Protein AF-A0A016T285-F1 (afdb_monomer_lite)

pLDDT: mean 72.07, std 19.08, range [34.88, 93.69]

Radius of gyration: 16.52 Å; chains: 1; bounding box: 34×40×48 Å

Organism: NCBI:txid53326

Structure (mmCIF, N/CA/C/O backbone):
data_AF-A0A016T285-F1
#
_entry.id   AF-A0A016T285-F1
#
loop_
_atom_site.group_PDB
_atom_site.id
_atom_site.type_symbol
_atom_site.label_atom_id
_atom_site.label_alt_id
_atom_site.label_comp_id
_atom_site.label_asym_id
_atom_site.label_entity_id
_atom_site.label_seq_id
_atom_site.pdbx_PDB_ins_code
_atom_site.Cartn_x
_atom_site.Cartn_y
_atom_site.Cartn_z
_atom_site.occupancy
_atom_site.B_iso_or_equiv
_atom_site.auth_seq_id
_atom_site.auth_comp_id
_atom_site.auth_asym_id
_atom_site.auth_atom_id
_atom_site.pdbx_PDB_model_num
ATOM 1 N N . MET A 1 1 ? -21.935 2.502 11.188 1.00 78.06 1 MET A N 1
ATOM 2 C CA . MET A 1 1 ? -20.545 2.963 10.979 1.00 78.06 1 MET A CA 1
ATOM 3 C C . MET A 1 1 ? -20.639 4.374 10.434 1.00 78.06 1 MET A C 1
ATOM 5 O O . MET A 1 1 ? -21.474 4.574 9.561 1.00 78.06 1 MET A O 1
ATOM 9 N N . ASN A 1 2 ? -19.903 5.338 10.977 1.00 86.19 2 ASN A N 1
ATOM 10 C CA . ASN A 1 2 ? -19.865 6.702 10.448 1.00 86.19 2 ASN A CA 1
ATOM 11 C C . ASN A 1 2 ? -18.481 6.990 9.848 1.00 86.19 2 ASN A C 1
ATOM 13 O O . ASN A 1 2 ? -17.502 6.313 10.176 1.00 86.19 2 ASN A O 1
ATOM 17 N N . ILE A 1 3 ? -18.423 7.973 8.954 1.00 89.19 3 ILE A N 1
ATOM 18 C CA . ILE A 1 3 ? -17.157 8.520 8.474 1.00 89.19 3 ILE A CA 1
ATOM 19 C C . ILE A 1 3 ? -16.681 9.515 9.530 1.00 89.19 3 ILE A C 1
ATOM 21 O O . ILE A 1 3 ? -17.352 10.515 9.772 1.00 89.19 3 ILE A O 1
ATOM 25 N N . GLY A 1 4 ? -15.546 9.225 10.162 1.00 86.81 4 GLY A N 1
ATOM 26 C CA . GLY A 1 4 ? -14.930 10.115 11.141 1.00 86.81 4 GLY A CA 1
ATOM 27 C C . GLY A 1 4 ? -14.081 11.190 10.468 1.00 86.81 4 GLY A C 1
ATOM 28 O O . GLY A 1 4 ? -14.258 12.375 10.728 1.00 86.81 4 GLY A O 1
ATOM 29 N N . SER A 1 5 ? -13.164 10.783 9.587 1.00 88.81 5 SER A N 1
ATOM 30 C CA . SER A 1 5 ? -12.319 11.710 8.826 1.00 88.81 5 SER A CA 1
ATOM 31 C C . SER A 1 5 ? -11.759 11.061 7.564 1.00 88.81 5 SER A C 1
ATOM 33 O O . SER A 1 5 ? -11.580 9.843 7.508 1.00 88.81 5 SER A O 1
ATOM 35 N N . SER A 1 6 ? -11.437 11.883 6.568 1.00 91.25 6 SER A N 1
ATOM 36 C CA . SER A 1 6 ? -10.740 11.471 5.349 1.00 91.25 6 SER A CA 1
ATOM 37 C C . SER A 1 6 ? -9.638 12.466 5.009 1.00 91.25 6 SER A C 1
ATOM 39 O O . SER A 1 6 ? -9.870 13.672 5.075 1.00 91.25 6 SER A O 1
ATOM 41 N N . GLU A 1 7 ? -8.472 11.980 4.603 1.00 93.69 7 GLU A N 1
ATOM 42 C CA . GLU A 1 7 ? -7.353 12.822 4.171 1.00 93.69 7 GLU A CA 1
ATOM 43 C C . GLU A 1 7 ? -6.482 12.107 3.132 1.00 93.69 7 GLU A C 1
ATOM 45 O O . GLU A 1 7 ? -6.473 10.877 3.049 1.00 93.69 7 GLU A O 1
ATOM 50 N N . HIS A 1 8 ? -5.730 12.875 2.345 1.00 93.19 8 HIS A N 1
ATOM 51 C CA . HIS A 1 8 ? -4.689 12.345 1.467 1.00 93.19 8 HIS A CA 1
ATOM 52 C C . HIS A 1 8 ? -3.341 12.443 2.176 1.00 93.19 8 HIS A C 1
ATOM 54 O O . HIS A 1 8 ? -2.907 13.535 2.532 1.00 93.19 8 HIS A O 1
ATOM 60 N N . LEU A 1 9 ? -2.686 11.299 2.378 1.00 90.31 9 LEU A N 1
ATOM 61 C CA . LEU A 1 9 ? -1.361 11.230 2.997 1.00 90.31 9 LEU A CA 1
ATOM 62 C C . LEU A 1 9 ? -0.262 11.498 1.969 1.00 90.31 9 LEU A C 1
ATOM 64 O O . LEU A 1 9 ? 0.742 12.142 2.264 1.00 90.31 9 LEU A O 1
ATOM 68 N N . THR A 1 10 ? -0.476 11.012 0.748 1.00 90.19 10 THR A N 1
ATOM 69 C CA . THR A 1 10 ? 0.353 11.269 -0.431 1.00 90.19 10 THR A CA 1
ATOM 70 C C . THR A 1 10 ? -0.548 11.333 -1.666 1.00 90.19 10 THR A C 1
ATOM 72 O O . THR A 1 10 ? -1.741 11.040 -1.592 1.00 90.19 10 THR A O 1
ATOM 75 N N . THR A 1 11 ? 0.014 11.641 -2.836 1.00 90.31 11 THR A N 1
ATOM 76 C CA . THR A 1 11 ? -0.707 11.572 -4.123 1.00 90.31 11 THR A CA 1
ATOM 77 C C . THR A 1 11 ? -1.275 10.178 -4.427 1.00 90.31 11 THR A C 1
ATOM 79 O O . THR A 1 11 ? -2.220 10.055 -5.201 1.00 90.31 11 THR A O 1
ATOM 82 N N . ARG A 1 12 ? -0.702 9.118 -3.843 1.00 91.50 12 ARG A N 1
ATOM 83 C CA . ARG A 1 12 ? -1.058 7.719 -4.124 1.00 91.50 12 ARG A CA 1
ATOM 84 C C . ARG A 1 12 ? -1.826 7.044 -2.994 1.00 91.50 12 ARG A C 1
ATOM 86 O O . ARG A 1 12 ? -2.277 5.919 -3.190 1.00 91.50 12 ARG A O 1
ATOM 93 N N . ILE A 1 13 ? -1.921 7.677 -1.821 1.00 91.56 13 ILE A N 1
ATOM 94 C CA . ILE A 1 13 ? -2.502 7.055 -0.631 1.00 91.56 13 ILE A CA 1
ATOM 95 C C . ILE A 1 13 ? -3.454 8.006 0.092 1.00 91.56 13 ILE A C 1
ATOM 97 O O . ILE A 1 13 ? -3.058 9.062 0.593 1.00 91.56 13 ILE A O 1
ATOM 101 N N . GLY A 1 14 ? -4.708 7.575 0.198 1.00 92.88 14 GLY A N 1
ATOM 102 C CA . GLY A 1 14 ? -5.735 8.175 1.040 1.00 92.88 14 GLY A CA 1
ATOM 103 C C . GLY A 1 14 ? -5.945 7.387 2.331 1.00 92.88 14 GLY A C 1
ATOM 104 O O . GLY A 1 14 ? -5.765 6.170 2.367 1.00 92.88 14 GLY A O 1
ATOM 105 N N . ARG A 1 15 ? -6.363 8.076 3.393 1.00 92.06 15 ARG A N 1
ATOM 106 C CA . ARG A 1 15 ? -6.764 7.485 4.672 1.00 92.06 15 ARG A CA 1
ATOM 107 C C . ARG A 1 15 ? -8.206 7.857 4.979 1.00 92.06 15 ARG A C 1
ATOM 109 O O . ARG A 1 15 ? -8.556 9.033 5.007 1.00 92.06 15 ARG A O 1
ATOM 116 N N . LEU A 1 16 ? -9.016 6.848 5.267 1.00 91.12 16 LEU A N 1
ATOM 117 C CA . LEU A 1 16 ? -10.395 6.971 5.712 1.00 91.12 16 LEU A CA 1
ATOM 118 C C . LEU A 1 16 ? -10.524 6.352 7.103 1.00 91.12 16 LEU A C 1
ATOM 120 O O . LEU A 1 16 ? -10.354 5.148 7.286 1.00 91.12 16 LEU A O 1
ATOM 124 N N . ARG A 1 17 ? -10.845 7.177 8.097 1.00 89.19 17 ARG A N 1
ATOM 125 C CA . ARG A 1 17 ? -11.148 6.720 9.453 1.00 89.19 17 ARG A CA 1
ATOM 126 C C . ARG A 1 17 ? -12.649 6.541 9.595 1.00 89.19 17 ARG A C 1
ATOM 128 O O . ARG A 1 17 ? -13.420 7.490 9.448 1.00 89.19 17 ARG A O 1
ATOM 135 N N . LEU A 1 18 ? -13.051 5.321 9.915 1.00 87.94 18 LEU A N 1
ATOM 136 C CA . LEU A 1 18 ? -14.431 4.936 10.147 1.00 87.94 18 LEU A CA 1
ATOM 137 C C . LEU A 1 18 ? -14.632 4.687 11.638 1.00 87.94 18 LEU A C 1
ATOM 139 O O . LEU A 1 18 ? -14.002 3.805 12.222 1.00 87.94 18 LEU A O 1
ATOM 143 N N . GLN A 1 19 ? -15.533 5.441 12.260 1.00 85.19 19 GLN A N 1
ATOM 144 C CA . GLN A 1 19 ? -15.853 5.248 13.670 1.00 85.19 19 GLN A CA 1
ATOM 145 C C . GLN A 1 19 ? -17.120 4.401 13.794 1.00 85.19 19 GLN A C 1
ATOM 147 O O . GLN A 1 19 ? -18.118 4.589 13.082 1.00 85.19 19 GLN A O 1
ATOM 152 N N . ARG A 1 20 ? -17.096 3.433 14.708 1.00 78.44 20 ARG A N 1
ATOM 153 C CA . ARG A 1 20 ? -18.313 2.758 15.159 1.00 78.44 20 ARG A CA 1
ATOM 154 C C . ARG A 1 20 ? -18.843 3.472 16.397 1.00 78.44 20 ARG A C 1
ATOM 156 O O . ARG A 1 20 ? -18.086 3.984 17.209 1.00 78.44 20 ARG A O 1
ATOM 163 N N . CYS A 1 21 ? -20.165 3.544 16.502 1.00 72.06 21 CYS A N 1
ATOM 164 C CA . CYS A 1 21 ? -20.823 4.089 17.681 1.00 72.06 21 CYS A CA 1
ATOM 165 C C . CYS A 1 21 ? -20.787 3.024 18.792 1.00 72.06 21 CYS A C 1
ATOM 167 O O . CYS A 1 21 ? -21.047 1.855 18.503 1.00 72.06 21 CYS A O 1
ATOM 169 N N . GLY A 1 22 ? -20.460 3.403 20.030 1.00 75.69 22 GLY A N 1
ATOM 170 C CA . GLY A 1 22 ? -20.315 2.474 21.161 1.00 75.69 22 GLY A CA 1
ATOM 171 C C . GLY A 1 22 ? -18.862 2.065 21.444 1.00 75.69 22 GLY A C 1
ATOM 172 O O . GLY A 1 22 ? -17.942 2.825 21.171 1.00 75.69 22 GLY A O 1
ATOM 173 N N . SER A 1 23 ? -18.657 0.874 22.017 1.00 69.75 23 SER A N 1
ATOM 174 C CA . SER A 1 23 ? -17.345 0.343 22.442 1.00 69.75 23 SER A CA 1
ATOM 175 C C . SER A 1 23 ? -16.563 -0.400 21.349 1.00 69.75 23 SER A C 1
ATOM 177 O O . SER A 1 23 ? -15.522 -0.991 21.630 1.00 69.75 23 SER A O 1
ATOM 179 N N . ALA A 1 24 ? -17.064 -0.419 20.111 1.00 71.56 24 ALA A N 1
ATOM 180 C CA . ALA A 1 24 ? -16.402 -1.114 19.013 1.00 71.56 24 ALA A CA 1
ATOM 181 C C . ALA A 1 24 ? -15.149 -0.344 18.540 1.00 71.56 24 ALA A C 1
ATOM 183 O O . ALA A 1 24 ? -15.219 0.883 18.420 1.00 71.56 24 ALA A O 1
ATOM 184 N N . PRO A 1 25 ? -14.038 -1.036 18.217 1.00 71.12 25 PRO A N 1
ATOM 185 C CA . PRO A 1 25 ? -12.832 -0.395 17.699 1.00 71.12 25 PRO A CA 1
ATOM 186 C C . PRO A 1 25 ? -13.123 0.405 16.425 1.00 71.12 25 PRO A C 1
ATOM 188 O O . PRO A 1 25 ? -13.963 0.015 15.604 1.00 71.12 25 PRO A O 1
ATOM 191 N N . ALA A 1 26 ? -12.438 1.537 16.256 1.00 81.38 26 ALA A N 1
ATOM 192 C CA . ALA A 1 26 ? -12.486 2.261 14.992 1.00 81.38 26 ALA A CA 1
ATOM 193 C C . ALA A 1 26 ? -11.671 1.506 13.927 1.00 81.38 26 ALA A C 1
ATOM 195 O O . ALA A 1 26 ? -10.686 0.839 14.241 1.00 81.38 26 ALA A O 1
ATOM 196 N N . LEU A 1 27 ? -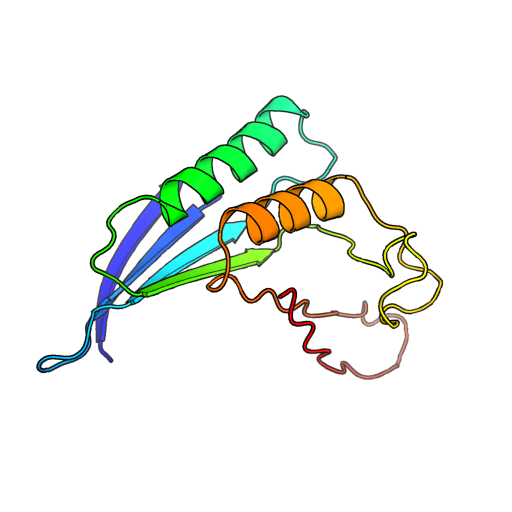12.098 1.620 12.672 1.00 86.19 27 LEU A N 1
ATOM 197 C CA . LEU A 1 27 ? -11.457 0.998 11.516 1.00 86.19 27 LEU A CA 1
ATOM 198 C C . LEU A 1 27 ? -10.761 2.086 10.702 1.00 86.19 27 LEU A C 1
ATOM 200 O O . LEU A 1 27 ? -11.367 3.116 10.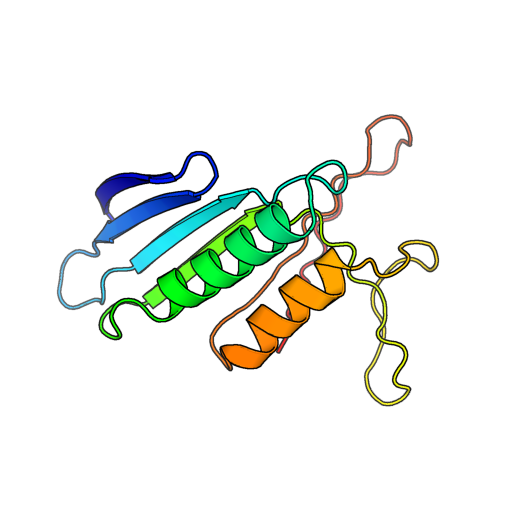398 1.00 86.19 27 LEU A O 1
ATOM 204 N N . THR A 1 28 ? -9.514 1.851 10.311 1.00 88.19 28 THR A N 1
ATOM 205 C CA . THR A 1 28 ? -8.806 2.714 9.360 1.00 88.19 28 THR A CA 1
ATOM 206 C C . THR A 1 28 ? -8.661 1.992 8.030 1.00 88.19 28 THR A C 1
ATOM 208 O O . THR A 1 28 ? -8.045 0.933 7.952 1.00 88.19 28 THR A O 1
ATOM 211 N N . VAL A 1 29 ? -9.227 2.576 6.979 1.00 89.25 29 VAL A N 1
ATOM 212 C CA . VAL A 1 29 ? -9.083 2.095 5.607 1.00 89.25 29 VAL A CA 1
ATOM 213 C C . VAL A 1 29 ? -8.081 2.988 4.893 1.00 89.25 29 VAL A C 1
ATOM 215 O O . VAL A 1 29 ? -8.265 4.202 4.817 1.00 89.25 29 VAL A O 1
ATOM 218 N N . PHE A 1 30 ? -7.023 2.392 4.368 1.00 90.19 30 PHE A N 1
ATOM 219 C CA . PHE A 1 30 ? -6.092 3.052 3.470 1.00 90.19 30 PHE A CA 1
ATOM 220 C C . PHE A 1 30 ? -6.449 2.678 2.042 1.00 90.19 30 PHE A C 1
ATOM 222 O O . PHE A 1 30 ? -6.591 1.500 1.729 1.00 90.19 30 PHE A O 1
ATOM 229 N N . VAL A 1 31 ? -6.593 3.683 1.188 1.00 90.44 31 VAL A N 1
ATOM 230 C CA . VAL A 1 31 ? -6.773 3.492 -0.250 1.00 90.44 31 VAL A CA 1
ATOM 231 C C . VAL A 1 31 ? -5.439 3.789 -0.906 1.00 90.44 31 VAL A C 1
ATOM 233 O O . VAL A 1 31 ? -4.957 4.911 -0.780 1.00 90.44 31 VAL A O 1
ATOM 236 N N . ALA A 1 32 ? -4.836 2.809 -1.567 1.00 91.06 32 ALA A N 1
ATOM 237 C CA . ALA A 1 32 ? -3.509 2.922 -2.157 1.00 91.06 32 ALA A CA 1
ATOM 238 C C . ALA A 1 32 ? -3.541 2.644 -3.667 1.00 91.06 32 ALA A C 1
ATOM 240 O O . ALA A 1 32 ? -4.305 1.812 -4.142 1.00 91.06 32 ALA A O 1
ATOM 241 N N . TYR A 1 33 ? -2.705 3.336 -4.434 1.00 90.19 33 TYR A N 1
ATOM 242 C CA . TYR A 1 33 ? -2.502 3.056 -5.854 1.00 90.19 33 TYR A CA 1
ATOM 243 C C . TYR A 1 33 ? -1.007 2.943 -6.134 1.00 90.19 33 TYR A C 1
ATOM 245 O O . TYR A 1 33 ? -0.280 3.931 -6.003 1.00 90.19 33 TYR A O 1
ATOM 253 N N . ALA A 1 34 ? -0.539 1.753 -6.501 1.00 90.00 34 ALA A N 1
ATOM 254 C CA . ALA A 1 34 ? 0.869 1.541 -6.787 1.00 90.00 34 ALA A CA 1
ATOM 255 C C . ALA A 1 34 ? 1.287 2.291 -8.059 1.00 90.00 34 ALA A C 1
ATOM 257 O O . ALA A 1 34 ? 0.514 2.375 -9.020 1.00 90.00 34 ALA A O 1
ATOM 258 N N . PRO A 1 35 ? 2.524 2.808 -8.113 1.00 89.88 35 PRO A N 1
ATOM 259 C CA . PRO A 1 35 ? 3.094 3.284 -9.363 1.00 89.88 35 PRO A CA 1
ATOM 260 C C . PRO A 1 35 ? 3.076 2.177 -10.430 1.00 89.88 35 PRO A C 1
ATOM 262 O O . PRO A 1 35 ? 3.151 0.983 -10.128 1.00 89.88 35 PRO A O 1
ATOM 265 N N . THR A 1 36 ? 2.963 2.571 -11.695 1.00 84.19 36 THR A N 1
ATOM 266 C CA . THR A 1 36 ? 3.130 1.650 -12.826 1.00 84.19 36 THR A CA 1
ATOM 267 C C . THR A 1 36 ? 4.598 1.243 -12.961 1.00 84.19 36 THR 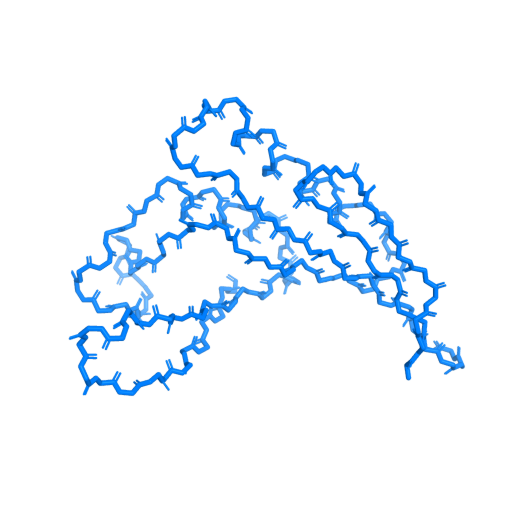A C 1
ATOM 269 O O . THR A 1 36 ? 5.489 1.953 -12.505 1.00 84.19 36 THR A O 1
ATOM 272 N N . SER A 1 37 ? 4.885 0.140 -13.653 1.00 72.62 37 SER A N 1
ATOM 273 C CA . SER A 1 37 ? 6.265 -0.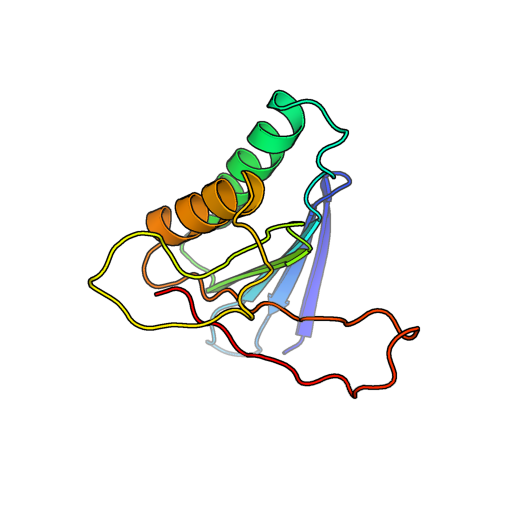324 -13.897 1.00 72.62 37 SER A CA 1
ATOM 274 C C . SER A 1 37 ? 7.127 0.631 -14.743 1.00 72.62 37 SER A C 1
ATOM 276 O O . SER A 1 37 ? 8.270 0.322 -15.045 1.00 72.62 37 SER A O 1
ATOM 278 N N . SER A 1 38 ? 6.565 1.750 -15.207 1.00 81.56 38 SER A N 1
ATOM 279 C CA . SER A 1 38 ? 7.281 2.812 -15.920 1.00 81.56 38 SER A CA 1
ATOM 280 C C . SER A 1 38 ? 7.966 3.816 -14.990 1.00 81.56 38 SER A C 1
ATOM 282 O O . SER A 1 38 ? 8.724 4.651 -15.474 1.00 81.56 38 SER A O 1
ATOM 284 N N . TYR A 1 39 ? 7.622 3.805 -13.701 1.00 85.25 39 TYR A N 1
ATOM 285 C CA . TYR A 1 39 ? 8.296 4.598 -12.677 1.00 85.25 39 TYR A CA 1
ATOM 286 C C . TYR A 1 39 ? 9.613 3.930 -12.277 1.00 85.25 39 TYR A C 1
ATOM 288 O O . TYR A 1 39 ? 9.789 2.732 -12.506 1.00 85.25 39 TYR A O 1
ATOM 296 N N . ASP A 1 40 ? 10.538 4.699 -11.707 1.00 88.62 40 ASP A N 1
ATOM 297 C CA . ASP A 1 40 ? 11.793 4.144 -11.211 1.00 88.62 40 ASP A CA 1
ATOM 298 C C . ASP A 1 40 ? 11.569 3.204 -10.014 1.00 88.62 40 ASP A C 1
ATOM 300 O O . ASP A 1 40 ? 10.568 3.277 -9.292 1.00 88.62 40 ASP A O 1
ATOM 304 N N . GLU A 1 41 ? 12.510 2.279 -9.828 1.00 86.50 41 GLU A N 1
ATOM 305 C CA . GLU A 1 41 ? 12.443 1.262 -8.775 1.00 86.50 41 GLU A CA 1
ATOM 306 C C . GLU A 1 41 ? 12.418 1.882 -7.369 1.00 86.50 41 GLU A C 1
ATOM 308 O O . GLU A 1 41 ? 11.785 1.320 -6.471 1.00 86.50 41 GLU A O 1
ATOM 313 N N . ASP A 1 42 ? 13.037 3.053 -7.180 1.00 89.50 42 ASP A N 1
ATOM 314 C CA . ASP A 1 42 ? 13.072 3.748 -5.893 1.00 89.50 42 ASP A CA 1
ATOM 315 C C . ASP A 1 42 ? 11.685 4.292 -5.523 1.00 89.50 42 ASP A C 1
ATOM 317 O O . ASP A 1 42 ? 11.248 4.144 -4.379 1.00 89.50 42 ASP A O 1
ATOM 321 N N . GLU A 1 43 ? 10.945 4.859 -6.477 1.00 89.44 43 GLU A N 1
ATOM 322 C CA . GLU A 1 43 ? 9.564 5.305 -6.281 1.00 89.44 43 GLU A CA 1
ATOM 323 C C . GLU A 1 43 ? 8.621 4.137 -5.965 1.00 89.44 43 GLU A C 1
ATOM 325 O O . GLU A 1 43 ? 7.774 4.234 -5.064 1.00 89.44 43 GLU A O 1
ATOM 330 N N . VAL A 1 44 ? 8.779 3.008 -6.663 1.00 89.00 44 VAL A N 1
ATOM 331 C CA . VAL A 1 44 ? 8.002 1.791 -6.385 1.00 89.00 44 VAL A CA 1
ATOM 332 C C . VAL A 1 44 ? 8.347 1.243 -4.996 1.00 89.00 44 VAL A C 1
ATOM 334 O O . VAL A 1 44 ? 7.446 0.950 -4.203 1.00 89.00 44 VAL A O 1
ATOM 337 N N . GLY A 1 45 ? 9.634 1.164 -4.654 1.00 89.88 45 GLY A N 1
ATOM 338 C CA . GLY A 1 45 ? 10.106 0.728 -3.341 1.00 89.88 45 GLY A CA 1
ATOM 339 C C . GLY A 1 45 ? 9.616 1.635 -2.210 1.00 89.88 45 GLY A C 1
ATOM 340 O O . GLY A 1 45 ? 9.127 1.152 -1.183 1.00 89.88 45 GLY A O 1
ATOM 341 N N . ALA A 1 46 ? 9.653 2.953 -2.416 1.00 91.44 46 ALA A N 1
ATOM 342 C CA . ALA A 1 46 ? 9.153 3.938 -1.465 1.00 91.44 46 ALA A CA 1
ATOM 343 C C . ALA A 1 46 ? 7.651 3.765 -1.200 1.00 91.44 46 ALA A C 1
ATOM 345 O O . ALA A 1 46 ? 7.219 3.873 -0.049 1.00 91.44 46 ALA A O 1
ATOM 346 N N . PHE A 1 47 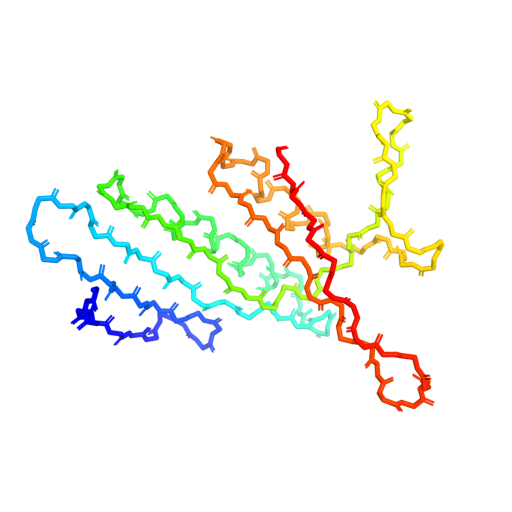? 6.857 3.438 -2.225 1.00 91.94 47 PHE A N 1
ATOM 347 C CA . PHE A 1 47 ? 5.429 3.159 -2.072 1.00 91.94 47 PHE A CA 1
ATOM 348 C C . PHE A 1 47 ? 5.158 1.944 -1.167 1.00 91.94 47 PHE A C 1
ATOM 350 O O . PHE A 1 47 ? 4.346 2.038 -0.239 1.00 91.94 47 PHE A O 1
ATOM 357 N N . TYR A 1 48 ? 5.849 0.818 -1.381 1.00 89.62 48 TYR A N 1
ATOM 358 C CA . TYR A 1 48 ? 5.675 -0.384 -0.553 1.00 89.62 48 TYR A CA 1
ATOM 359 C C . TYR A 1 48 ? 6.183 -0.179 0.878 1.00 89.62 48 TYR A C 1
ATOM 361 O O . TYR A 1 48 ? 5.507 -0.568 1.832 1.00 89.62 48 TYR A O 1
ATOM 369 N N . MET A 1 49 ? 7.315 0.509 1.045 1.00 90.62 49 MET A N 1
ATOM 370 C CA . MET A 1 49 ? 7.841 0.873 2.362 1.00 90.62 49 MET A CA 1
ATOM 371 C C . MET A 1 49 ? 6.870 1.783 3.125 1.00 90.62 49 MET A C 1
ATOM 373 O O . MET A 1 49 ? 6.628 1.594 4.320 1.00 90.62 49 MET A O 1
ATOM 377 N N . TYR A 1 50 ? 6.287 2.774 2.447 1.00 90.94 50 TYR A N 1
ATOM 378 C CA . TYR A 1 50 ? 5.311 3.663 3.065 1.00 90.94 50 TYR A CA 1
ATOM 379 C C . TYR A 1 50 ? 4.029 2.906 3.435 1.00 90.94 50 TYR A C 1
ATOM 381 O O . TYR A 1 50 ? 3.529 3.071 4.545 1.00 90.94 50 TYR A O 1
ATOM 389 N N . SER A 1 51 ? 3.551 2.006 2.572 1.00 88.00 51 SER A N 1
ATOM 390 C CA . SER A 1 51 ? 2.401 1.134 2.854 1.00 88.00 51 SER A CA 1
ATOM 391 C C . SER A 1 51 ? 2.635 0.238 4.081 1.00 88.00 51 SER A C 1
ATOM 393 O O . SER A 1 51 ? 1.758 0.112 4.936 1.00 88.00 51 SER A O 1
ATOM 395 N N . GLU A 1 52 ? 3.840 -0.322 4.235 1.00 88.00 52 GLU A N 1
ATOM 396 C CA . GLU A 1 52 ? 4.231 -1.080 5.432 1.00 88.00 52 GLU A CA 1
ATOM 397 C C . GLU A 1 52 ? 4.220 -0.209 6.694 1.00 88.00 52 GLU A C 1
ATOM 399 O O . GLU A 1 52 ? 3.735 -0.626 7.750 1.00 88.00 52 GLU A O 1
ATOM 404 N N . LYS A 1 53 ? 4.725 1.025 6.589 1.00 89.00 53 LYS A N 1
ATOM 405 C CA . LYS A 1 53 ? 4.733 1.978 7.702 1.00 89.00 53 LYS A CA 1
ATOM 406 C C . LYS A 1 53 ? 3.315 2.308 8.171 1.00 89.00 53 LYS A C 1
ATOM 408 O O . LYS A 1 53 ? 3.080 2.296 9.376 1.00 89.00 53 LYS A O 1
ATOM 413 N N . LEU A 1 54 ? 2.380 2.541 7.249 1.00 86.31 54 LEU A N 1
ATOM 414 C CA . LEU A 1 54 ? 0.971 2.810 7.573 1.00 86.31 54 LEU A CA 1
ATOM 415 C C . LEU A 1 54 ? 0.320 1.638 8.301 1.00 86.31 54 LEU A C 1
ATOM 417 O O . LEU A 1 54 ? -0.425 1.821 9.263 1.00 86.31 54 LEU A O 1
ATOM 421 N N . TYR A 1 55 ? 0.646 0.416 7.891 1.00 81.31 55 TYR A N 1
ATOM 422 C CA . TYR A 1 55 ? 0.142 -0.754 8.586 1.00 81.31 55 TYR A CA 1
ATOM 423 C C . TYR A 1 55 ? 0.670 -0.877 10.018 1.00 81.31 55 TYR A C 1
ATOM 425 O O . TYR A 1 55 ? -0.037 -1.326 10.919 1.00 81.31 55 TYR A O 1
ATOM 433 N N . ARG A 1 56 ? 1.910 -0.452 10.262 1.00 82.44 56 ARG A N 1
ATOM 434 C CA . ARG A 1 56 ? 2.507 -0.447 11.605 1.00 82.44 56 ARG A CA 1
ATOM 435 C C . ARG A 1 56 ? 2.068 0.741 12.465 1.00 82.44 56 ARG A C 1
ATOM 437 O O . ARG A 1 56 ? 2.186 0.669 13.681 1.00 82.44 56 ARG A O 1
ATOM 444 N N . GLU A 1 57 ? 1.538 1.803 11.866 1.00 78.19 57 GLU A N 1
ATOM 445 C CA . GLU A 1 57 ? 1.135 3.041 12.550 1.00 78.19 57 GLU A CA 1
ATOM 446 C C . GLU A 1 57 ? -0.092 2.831 13.459 1.00 78.19 57 GLU A C 1
ATOM 448 O O . GLU A 1 57 ? -1.188 2.661 12.946 1.00 78.19 57 GLU A O 1
ATOM 453 N N . ASP A 1 58 ? 0.072 2.862 14.786 1.00 64.75 58 ASP A N 1
ATOM 454 C CA . ASP A 1 58 ? -0.954 2.669 15.838 1.00 64.75 58 ASP A CA 1
ATOM 455 C C . ASP A 1 58 ? -1.587 1.263 15.935 1.00 64.75 58 ASP A C 1
ATOM 457 O O . ASP A 1 58 ? -2.301 0.811 15.050 1.00 64.75 58 ASP A O 1
ATOM 461 N N . HIS A 1 59 ? -1.418 0.565 17.062 1.00 64.06 59 HIS A N 1
ATOM 462 C CA . HIS A 1 59 ? -1.969 -0.791 17.279 1.00 64.06 59 HIS A CA 1
ATOM 463 C C . HIS A 1 59 ? -3.413 -0.828 17.821 1.00 64.06 59 HIS A C 1
ATOM 465 O O . HIS A 1 59 ? -3.896 -1.886 18.210 1.00 64.06 59 HIS A O 1
ATOM 471 N N . ILE A 1 60 ? -4.091 0.320 17.902 1.00 63.16 60 ILE A N 1
ATOM 472 C CA . ILE A 1 60 ? -5.383 0.463 18.603 1.00 63.16 60 ILE A CA 1
ATOM 473 C C . ILE A 1 60 ? -6.585 0.227 17.664 1.00 63.16 60 ILE A C 1
ATOM 475 O O . ILE A 1 60 ? -7.696 -0.025 18.128 1.00 63.16 60 ILE A O 1
ATOM 479 N N . PHE A 1 61 ? -6.372 0.289 16.347 1.00 68.38 61 PHE A N 1
ATOM 480 C CA . PHE A 1 61 ? -7.425 0.209 15.333 1.00 68.38 61 PHE A CA 1
ATOM 481 C C . PHE A 1 61 ? -7.241 -0.996 14.418 1.00 68.38 61 PHE A C 1
ATOM 483 O O . PHE A 1 61 ? -6.113 -1.316 14.037 1.00 68.38 61 PHE A O 1
ATOM 490 N N . ASP A 1 62 ? -8.358 -1.588 13.995 1.00 79.56 62 ASP A N 1
ATOM 491 C CA . ASP A 1 62 ? -8.366 -2.498 12.853 1.00 79.56 62 ASP A CA 1
ATOM 492 C C . ASP A 1 62 ? -7.966 -1.701 11.601 1.00 79.56 62 ASP A C 1
ATOM 494 O O . ASP A 1 62 ? -8.412 -0.561 11.410 1.00 79.56 62 ASP A O 1
ATOM 498 N N . LYS A 1 63 ? -7.107 -2.269 10.750 1.00 82.69 63 LYS A N 1
ATOM 499 C CA . LYS A 1 63 ? -6.595 -1.604 9.544 1.00 82.69 63 LYS A CA 1
ATOM 500 C C . LYS A 1 63 ? -6.813 -2.463 8.325 1.00 82.69 63 LYS A C 1
ATOM 502 O O . LYS A 1 63 ? -6.599 -3.668 8.364 1.00 82.69 63 LYS A O 1
ATOM 507 N N . VAL A 1 64 ? -7.173 -1.810 7.232 1.00 85.25 64 VAL A N 1
ATOM 508 C CA . VAL A 1 64 ? -7.301 -2.452 5.928 1.00 85.25 64 VAL A CA 1
ATOM 509 C C . VAL A 1 64 ? -6.632 -1.557 4.898 1.00 85.25 64 VAL A C 1
ATOM 511 O O . VAL A 1 64 ? -6.891 -0.355 4.871 1.00 85.25 64 VAL A O 1
ATOM 514 N N . ILE A 1 65 ? -5.774 -2.131 4.059 1.00 87.31 65 ILE A N 1
ATOM 515 C CA . ILE A 1 65 ? -5.223 -1.452 2.886 1.00 87.31 65 ILE A CA 1
ATOM 516 C C . ILE A 1 65 ? -5.917 -2.047 1.664 1.00 87.31 65 ILE A C 1
ATOM 518 O O . ILE A 1 65 ? -5.796 -3.240 1.407 1.00 87.31 65 ILE A O 1
ATOM 522 N N . ILE A 1 66 ? -6.655 -1.218 0.932 1.00 88.12 66 ILE A N 1
ATOM 523 C CA . ILE A 1 66 ? -7.296 -1.574 -0.335 1.00 88.12 66 ILE A CA 1
ATOM 524 C C . ILE A 1 66 ? -6.679 -0.744 -1.450 1.00 88.12 66 ILE A C 1
ATOM 526 O O . ILE A 1 66 ? -6.345 0.423 -1.248 1.00 88.12 66 ILE A O 1
ATOM 530 N N . GLY A 1 67 ? -6.516 -1.318 -2.632 1.00 87.81 67 GLY A N 1
ATOM 531 C CA . GLY A 1 67 ? -5.832 -0.594 -3.686 1.00 87.81 67 GLY A CA 1
ATOM 532 C C . GLY A 1 67 ? -5.531 -1.409 -4.921 1.00 87.81 67 GLY A C 1
ATOM 533 O O . GLY A 1 67 ? -5.523 -2.636 -4.876 1.00 87.81 67 GLY A O 1
ATOM 534 N N . ASP A 1 68 ? -5.242 -0.699 -6.004 1.00 87.25 68 ASP A N 1
ATOM 535 C CA . ASP A 1 68 ? -4.632 -1.299 -7.183 1.00 87.25 68 ASP A CA 1
ATOM 536 C C . ASP A 1 68 ? -3.113 -1.271 -7.010 1.00 87.25 68 ASP A C 1
ATOM 538 O O . ASP A 1 68 ? -2.490 -0.207 -6.978 1.00 87.25 68 ASP A O 1
ATOM 542 N N . PHE A 1 69 ? -2.521 -2.451 -6.853 1.00 88.00 69 PHE A N 1
ATOM 543 C CA . PHE A 1 69 ? -1.084 -2.616 -6.660 1.00 88.00 69 PHE A CA 1
ATOM 544 C C . PHE A 1 69 ? -0.325 -2.901 -7.961 1.00 88.00 69 PHE A C 1
ATOM 546 O O . PHE A 1 69 ? 0.895 -3.075 -7.922 1.00 88.00 69 PHE A O 1
ATOM 553 N N . ASN A 1 70 ? -1.021 -2.982 -9.104 1.00 86.88 70 ASN A N 1
ATOM 554 C CA . ASN A 1 70 ? -0.474 -3.445 -10.385 1.00 86.88 70 ASN A CA 1
ATOM 555 C C . ASN A 1 70 ? 0.216 -4.833 -10.305 1.00 86.88 70 ASN A C 1
ATOM 557 O O . ASN A 1 70 ? 0.956 -5.252 -11.199 1.00 86.88 70 ASN A O 1
ATOM 561 N N . ALA A 1 71 ? -0.033 -5.581 -9.229 1.00 84.62 71 ALA A N 1
ATOM 562 C CA . ALA A 1 71 ? 0.601 -6.858 -8.955 1.00 84.62 71 ALA A CA 1
ATOM 563 C C . ALA A 1 71 ? -0.031 -7.972 -9.798 1.00 84.62 71 ALA A C 1
ATOM 565 O O . ALA A 1 71 ? -1.244 -8.182 -9.786 1.00 84.62 71 ALA A O 1
ATOM 566 N N . LYS A 1 72 ? 0.809 -8.733 -10.500 1.00 83.25 72 LYS A N 1
ATOM 567 C CA . LYS A 1 72 ? 0.426 -9.994 -11.135 1.00 83.25 72 LYS A CA 1
ATOM 568 C C . LYS A 1 72 ? 0.880 -11.119 -10.224 1.00 83.25 72 LYS A C 1
ATOM 570 O O . LYS A 1 72 ? 2.067 -11.428 -10.156 1.00 83.25 72 LYS A O 1
ATOM 575 N N . ILE A 1 73 ? -0.076 -11.708 -9.518 1.00 74.62 73 ILE A N 1
ATOM 576 C CA . ILE A 1 73 ? 0.145 -12.850 -8.634 1.00 74.62 73 ILE A CA 1
ATOM 577 C C . ILE A 1 73 ? -0.387 -14.085 -9.359 1.00 74.62 73 ILE A C 1
ATOM 579 O O . ILE A 1 73 ? -1.581 -14.190 -9.629 1.00 74.62 73 ILE A O 1
ATOM 583 N N . GLY A 1 74 ? 0.525 -14.978 -9.738 1.00 69.06 74 GLY A N 1
ATOM 584 C CA . GLY A 1 74 ? 0.217 -16.292 -10.310 1.00 69.06 74 GLY A CA 1
ATOM 585 C C . GLY A 1 74 ? 0.566 -17.428 -9.339 1.00 69.06 74 GLY A C 1
ATOM 586 O O . GLY A 1 74 ? 0.996 -17.164 -8.214 1.00 69.06 74 GLY A O 1
ATOM 587 N N . PRO A 1 75 ? 0.446 -18.702 -9.754 1.00 59.94 75 PRO A N 1
ATOM 588 C CA . PRO A 1 75 ? 0.874 -19.837 -8.940 1.00 59.94 75 PRO A CA 1
ATOM 589 C C . PRO A 1 75 ? 2.359 -19.711 -8.560 1.00 59.94 75 PRO A C 1
ATOM 591 O O . PRO A 1 75 ? 3.222 -19.518 -9.422 1.00 59.94 75 PRO A O 1
ATOM 594 N N . ARG A 1 76 ? 2.673 -19.817 -7.265 1.00 57.78 76 ARG A N 1
ATOM 595 C CA . ARG A 1 76 ? 4.055 -19.762 -6.766 1.00 57.78 76 ARG A CA 1
ATOM 596 C C . ARG A 1 76 ? 4.841 -20.971 -7.296 1.00 57.78 76 ARG A C 1
ATOM 598 O O . ARG A 1 76 ? 4.321 -22.078 -7.342 1.00 57.78 76 ARG A O 1
ATOM 605 N N . ARG A 1 77 ? 6.120 -20.798 -7.656 1.00 55.88 77 ARG A N 1
ATOM 606 C CA . ARG A 1 77 ? 6.984 -21.880 -8.195 1.00 55.88 77 ARG A CA 1
ATOM 607 C C . ARG A 1 77 ? 7.359 -22.988 -7.189 1.00 55.88 77 ARG A C 1
ATOM 609 O O . ARG A 1 77 ? 8.170 -23.850 -7.518 1.00 55.88 77 ARG A O 1
ATOM 616 N N . THR A 1 78 ? 6.830 -22.965 -5.968 1.00 49.50 78 THR A N 1
ATOM 617 C CA . THR A 1 78 ? 7.089 -23.989 -4.944 1.00 49.50 78 THR A CA 1
ATOM 618 C C . THR A 1 78 ? 6.022 -25.086 -5.014 1.00 49.50 78 THR A C 1
ATOM 620 O O . THR A 1 78 ? 4.841 -24.752 -4.997 1.00 49.50 78 THR A O 1
ATOM 623 N N . PRO A 1 79 ? 6.400 -26.377 -5.062 1.00 48.88 79 PRO A N 1
ATOM 624 C CA . PRO A 1 79 ? 5.486 -27.483 -5.372 1.00 48.88 79 PRO A CA 1
ATOM 625 C C . PRO A 1 79 ? 4.520 -27.876 -4.238 1.00 48.88 79 PRO A C 1
ATOM 627 O O . PRO A 1 79 ? 3.765 -28.829 -4.403 1.00 48.88 79 PRO A O 1
ATOM 630 N N . GLU A 1 80 ? 4.539 -27.185 -3.096 1.00 47.47 80 GLU A N 1
ATOM 631 C CA . GLU A 1 80 ? 3.880 -27.651 -1.866 1.00 47.47 80 GLU A CA 1
ATOM 632 C C . GLU A 1 80 ? 2.545 -26.972 -1.523 1.00 47.47 80 GLU A C 1
ATOM 634 O O . GLU A 1 80 ? 1.910 -27.402 -0.568 1.00 47.47 80 GLU A O 1
ATOM 639 N N . GLU A 1 81 ? 2.034 -26.007 -2.299 1.00 41.62 81 GLU A N 1
ATOM 640 C CA . GLU A 1 81 ? 0.674 -25.490 -2.056 1.00 41.62 81 GLU A CA 1
ATOM 641 C C . GLU A 1 81 ? -0.078 -25.085 -3.334 1.00 41.62 81 GLU A C 1
ATOM 643 O O . GLU A 1 81 ? 0.481 -24.506 -4.266 1.00 41.62 81 GLU A O 1
ATOM 648 N N . LEU A 1 82 ? -1.353 -25.498 -3.374 1.00 51.06 82 LEU A N 1
ATOM 649 C CA . LEU A 1 82 ? -2.208 -25.667 -4.550 1.00 51.06 82 LEU A CA 1
ATOM 650 C C . LEU A 1 82 ? -2.610 -24.359 -5.259 1.00 51.06 82 LEU A C 1
ATOM 652 O O . LEU A 1 82 ? -2.954 -23.367 -4.630 1.00 51.06 82 LEU A O 1
ATOM 656 N N . HIS A 1 83 ? -2.623 -24.468 -6.594 1.00 55.47 83 HIS A N 1
ATOM 657 C CA . HIS A 1 83 ? -3.196 -23.628 -7.659 1.00 55.47 83 HIS A CA 1
ATOM 658 C C . HIS A 1 83 ? -4.045 -22.404 -7.269 1.00 55.47 83 HIS A C 1
ATOM 660 O O . HIS A 1 83 ? -5.030 -22.571 -6.563 1.00 55.47 83 HIS A O 1
ATOM 666 N N . ILE A 1 84 ? -3.790 -21.250 -7.920 1.00 46.31 84 ILE A N 1
ATOM 667 C CA . ILE A 1 84 ? -4.788 -20.473 -8.698 1.00 46.31 84 ILE A CA 1
ATOM 668 C C . ILE A 1 84 ? -4.114 -19.359 -9.532 1.00 46.31 84 ILE A C 1
ATOM 670 O O . ILE A 1 84 ? -3.195 -18.676 -9.092 1.00 46.31 84 ILE A O 1
ATOM 674 N N . GLY A 1 85 ? -4.610 -19.223 -10.765 1.00 45.19 85 GLY A N 1
ATOM 675 C CA . GLY A 1 85 ? -4.228 -18.280 -11.816 1.00 45.19 85 GLY A CA 1
ATOM 676 C C . GLY A 1 85 ? -4.298 -19.004 -13.162 1.00 45.19 85 GLY A C 1
ATOM 677 O O . GLY A 1 85 ? -3.711 -20.077 -13.298 1.00 45.19 85 GLY A O 1
ATOM 678 N N . THR A 1 86 ? -5.039 -18.480 -14.147 1.00 47.53 86 THR A N 1
ATOM 679 C CA . THR A 1 86 ? -4.958 -18.967 -15.537 1.00 47.53 86 THR A CA 1
ATOM 680 C C . THR A 1 86 ? -3.485 -18.998 -15.931 1.00 47.53 86 THR A C 1
ATOM 682 O O . THR A 1 86 ? -2.757 -18.065 -15.594 1.00 47.53 86 THR A O 1
ATOM 685 N N . TYR A 1 87 ? -3.061 -20.058 -16.621 1.00 49.38 87 TYR A N 1
ATOM 686 C CA . TYR A 1 87 ? -1.673 -20.391 -16.978 1.00 49.38 87 TYR A CA 1
ATOM 687 C C . TYR A 1 87 ? -0.837 -19.262 -17.646 1.00 49.38 87 TYR A C 1
ATOM 689 O O . TYR A 1 87 ? 0.352 -19.460 -17.882 1.00 49.38 87 TYR A O 1
ATOM 697 N N . ASP A 1 88 ? -1.411 -18.077 -17.879 1.00 51.22 88 ASP A N 1
ATOM 698 C CA . ASP A 1 88 ? -0.852 -16.958 -18.642 1.00 51.22 88 ASP A CA 1
ATOM 699 C C . ASP A 1 88 ? -0.489 -15.707 -17.811 1.00 51.22 88 ASP A C 1
ATOM 701 O O . ASP A 1 88 ? 0.146 -14.787 -18.332 1.00 51.22 88 ASP A O 1
ATOM 705 N N . LEU A 1 89 ? -0.860 -15.618 -16.525 1.00 61.91 89 LEU A N 1
ATOM 706 C CA . LEU A 1 89 ? -0.437 -14.491 -15.678 1.00 61.91 89 LEU A CA 1
ATOM 707 C C . LEU A 1 89 ? 0.941 -14.771 -15.074 1.00 61.91 89 LEU A C 1
ATOM 709 O O . LEU A 1 89 ? 1.073 -15.321 -13.981 1.00 61.91 89 LEU A O 1
ATOM 713 N N . GLN A 1 90 ? 1.984 -14.378 -15.808 1.00 70.00 90 GLN A N 1
ATOM 714 C CA . GLN A 1 90 ? 3.350 -14.403 -15.300 1.00 70.00 90 GLN A CA 1
ATOM 715 C C . GLN A 1 90 ? 3.468 -13.499 -14.066 1.00 70.00 90 GLN A C 1
ATOM 717 O O . GLN A 1 90 ? 3.132 -12.313 -14.110 1.00 70.00 90 GLN A O 1
ATOM 722 N N . TRP A 1 91 ? 3.975 -14.087 -12.984 1.00 81.44 91 TRP A N 1
ATOM 723 C CA . TRP A 1 91 ? 4.356 -13.392 -11.761 1.00 81.44 91 TRP A CA 1
ATOM 724 C C . TRP A 1 91 ? 5.293 -12.213 -12.072 1.00 81.44 91 TRP A C 1
ATOM 726 O O . TRP A 1 91 ? 6.307 -12.413 -12.747 1.00 81.44 91 TRP A O 1
ATOM 736 N N . ASN A 1 92 ? 4.954 -11.003 -11.612 1.00 83.75 92 ASN A N 1
ATOM 737 C CA . ASN A 1 92 ? 5.776 -9.800 -11.804 1.00 83.75 92 ASN A CA 1
ATOM 738 C C . ASN A 1 92 ? 6.422 -9.329 -10.489 1.00 83.75 92 ASN A C 1
ATOM 740 O O . ASN A 1 92 ? 6.030 -9.749 -9.404 1.00 83.75 92 ASN A O 1
ATOM 744 N N . GLU A 1 93 ? 7.392 -8.419 -10.582 1.00 86.56 93 GLU A N 1
ATOM 745 C CA . GLU A 1 93 ? 8.120 -7.878 -9.420 1.00 86.56 93 GLU A CA 1
ATOM 746 C C . GLU A 1 93 ? 7.188 -7.201 -8.400 1.00 86.56 93 GLU A C 1
ATOM 748 O O . GLU A 1 93 ? 7.393 -7.287 -7.191 1.00 86.56 93 GLU A O 1
ATOM 753 N N . GLN A 1 94 ? 6.103 -6.575 -8.862 1.00 86.75 94 GLN A N 1
ATOM 754 C CA . GLN A 1 94 ? 5.069 -6.016 -7.984 1.00 86.75 94 GLN A CA 1
ATOM 755 C C . GLN A 1 94 ? 4.314 -7.107 -7.213 1.00 86.75 94 GLN A C 1
ATOM 757 O O . GLN A 1 94 ? 3.980 -6.908 -6.047 1.00 86.75 94 GLN A O 1
ATOM 762 N N . GLY A 1 95 ? 4.106 -8.277 -7.822 1.00 86.31 95 GLY A N 1
ATOM 763 C CA . GLY A 1 95 ? 3.616 -9.484 -7.160 1.00 86.31 95 GLY A CA 1
ATOM 764 C C . GLY A 1 95 ? 4.555 -9.971 -6.058 1.00 86.31 95 GLY A C 1
ATOM 765 O O . GLY A 1 95 ? 4.078 -10.300 -4.969 1.00 86.31 95 GLY A O 1
ATOM 766 N N . ASP A 1 96 ? 5.874 -9.940 -6.282 1.00 85.75 96 ASP A N 1
ATOM 767 C CA . ASP A 1 96 ? 6.872 -10.240 -5.242 1.00 85.75 96 ASP A CA 1
ATOM 768 C C . ASP A 1 96 ? 6.793 -9.244 -4.082 1.00 85.75 96 ASP A C 1
ATOM 770 O O . ASP A 1 96 ? 6.725 -9.643 -2.915 1.00 85.75 96 ASP A O 1
ATOM 774 N N . MET A 1 97 ? 6.751 -7.946 -4.390 1.00 87.94 97 MET A N 1
ATOM 775 C CA . MET A 1 97 ? 6.695 -6.887 -3.382 1.00 87.94 97 MET A CA 1
ATOM 776 C C . MET A 1 97 ? 5.410 -6.945 -2.553 1.00 87.94 97 MET A C 1
ATOM 778 O O . MET A 1 97 ? 5.491 -6.950 -1.321 1.00 87.94 97 MET A O 1
ATOM 782 N N . LEU A 1 98 ? 4.242 -7.070 -3.193 1.00 85.75 98 LEU A N 1
ATOM 783 C CA . LEU A 1 98 ? 2.955 -7.191 -2.505 1.00 85.75 98 LEU A CA 1
ATOM 784 C C . LEU A 1 98 ? 2.890 -8.460 -1.651 1.00 85.75 98 LEU A C 1
ATOM 786 O O . LEU A 1 98 ? 2.455 -8.408 -0.499 1.00 85.75 98 LEU A O 1
ATOM 790 N N . SER A 1 99 ? 3.395 -9.581 -2.173 1.00 83.31 99 SER A N 1
ATOM 791 C CA . SER A 1 99 ? 3.504 -10.813 -1.395 1.00 83.31 99 SER A CA 1
ATOM 792 C C . SER A 1 99 ? 4.366 -10.580 -0.161 1.00 83.31 99 SER A C 1
ATOM 794 O O . SER A 1 99 ? 3.941 -10.875 0.953 1.00 83.31 99 SER A O 1
ATOM 796 N N . SER A 1 100 ? 5.559 -10.001 -0.328 1.00 85.19 100 SER A N 1
ATOM 797 C CA . SER A 1 100 ? 6.481 -9.732 0.778 1.00 85.19 100 SER A CA 1
ATOM 798 C C . SER A 1 100 ? 5.868 -8.830 1.857 1.00 85.19 100 SER A C 1
ATOM 800 O O . SER A 1 100 ? 6.079 -9.080 3.045 1.00 85.19 100 SER A O 1
ATOM 802 N N . LEU A 1 101 ? 5.069 -7.834 1.459 1.00 82.69 101 LEU A N 1
ATOM 803 C CA . LEU A 1 101 ? 4.321 -6.968 2.366 1.00 82.69 101 LEU A CA 1
ATOM 804 C C . LEU A 1 101 ? 3.305 -7.784 3.178 1.00 82.69 101 LEU A C 1
ATOM 806 O O . LEU A 1 101 ? 3.263 -7.652 4.399 1.00 82.69 101 LEU A O 1
ATOM 810 N N . SER A 1 102 ? 2.567 -8.682 2.515 1.00 78.38 102 SER A N 1
ATOM 811 C CA . SER A 1 102 ? 1.593 -9.586 3.145 1.00 78.38 102 SER A CA 1
ATOM 812 C C . SER A 1 102 ? 2.248 -10.498 4.178 1.00 78.38 102 SER A C 1
ATOM 814 O O . SER A 1 102 ? 1.821 -10.570 5.331 1.00 78.38 102 SER A O 1
ATOM 816 N N . TRP A 1 103 ? 3.351 -11.149 3.793 1.00 75.75 103 TRP A N 1
ATOM 817 C CA . TRP A 1 103 ? 4.093 -12.066 4.661 1.00 75.75 103 TRP A CA 1
ATOM 818 C C . TRP A 1 103 ? 4.620 -11.379 5.926 1.00 75.75 103 TRP A C 1
ATOM 820 O O . TRP A 1 103 ? 4.655 -11.994 6.991 1.00 75.75 103 TRP A O 1
ATOM 830 N N . ARG A 1 104 ? 5.010 -10.101 5.840 1.00 75.00 104 ARG A N 1
ATOM 831 C CA . ARG A 1 104 ? 5.545 -9.324 6.972 1.00 75.00 104 ARG A CA 1
ATOM 832 C C . ARG A 1 104 ? 4.485 -8.928 8.006 1.00 75.00 104 ARG A C 1
ATOM 834 O O . ARG A 1 104 ? 4.860 -8.467 9.083 1.00 75.00 104 ARG A O 1
ATOM 841 N N . GLN A 1 105 ? 3.196 -9.089 7.703 1.00 69.62 105 GLN A N 1
ATOM 842 C CA . GLN A 1 105 ? 2.087 -8.557 8.504 1.00 69.62 105 GLN A CA 1
ATOM 843 C C . GLN A 1 105 ? 1.101 -9.623 9.023 1.00 69.62 105 GLN A C 1
ATOM 845 O O . GLN A 1 105 ? -0.026 -9.289 9.403 1.00 69.62 105 GLN A O 1
ATOM 850 N N . LYS A 1 106 ? 1.495 -10.906 9.056 1.00 60.69 106 LYS A N 1
ATOM 851 C CA . LYS A 1 106 ? 0.618 -12.015 9.489 1.00 60.69 106 LYS A CA 1
ATOM 852 C C . LYS A 1 106 ? -0.051 -11.777 10.859 1.00 60.69 106 LYS A C 1
ATOM 854 O O . LYS A 1 106 ? 0.625 -11.286 11.767 1.00 60.69 106 LYS A O 1
ATOM 859 N N . PRO A 1 107 ? -1.326 -12.197 11.050 1.00 47.84 107 PRO A N 1
ATOM 860 C CA . PRO A 1 107 ? -2.234 -12.882 10.110 1.00 47.84 107 PRO A CA 1
ATOM 861 C C . PRO A 1 107 ? -3.273 -11.940 9.463 1.00 47.84 107 PRO A C 1
ATOM 863 O O . PRO A 1 107 ? -4.352 -12.364 9.071 1.00 47.84 107 PRO A O 1
ATOM 866 N N . SER A 1 108 ? -3.004 -10.640 9.423 1.00 52.06 108 SER A N 1
ATOM 867 C CA . SER A 1 108 ? -4.052 -9.612 9.318 1.00 52.06 108 SER A CA 1
ATOM 868 C C . SER A 1 108 ? -4.206 -8.949 7.943 1.00 52.06 108 SER A C 1
ATOM 870 O O . SER A 1 108 ? -5.035 -8.056 7.791 1.00 52.06 108 SER A O 1
ATOM 872 N N . MET A 1 109 ? -3.442 -9.386 6.939 1.00 51.59 109 MET A N 1
ATOM 873 C CA . MET A 1 109 ? -3.527 -8.852 5.579 1.00 51.59 109 MET A CA 1
ATOM 874 C C . MET A 1 109 ? -4.175 -9.882 4.652 1.00 51.59 109 MET A C 1
ATOM 876 O O . MET A 1 109 ? -3.528 -10.831 4.226 1.00 51.59 109 MET A O 1
ATOM 880 N N . VAL A 1 110 ? -5.462 -9.686 4.359 1.00 55.31 110 VAL A N 1
ATOM 881 C CA . VAL A 1 110 ? -6.172 -10.390 3.284 1.00 55.31 110 VAL A CA 1
ATOM 882 C C . VAL A 1 110 ? -6.051 -9.527 2.036 1.00 55.31 110 VAL A C 1
ATOM 884 O O . VAL A 1 110 ? -6.356 -8.335 2.071 1.00 55.31 110 VAL A O 1
ATOM 887 N N . THR A 1 111 ? -5.562 -10.112 0.951 1.00 53.19 111 THR A N 1
ATOM 888 C CA . THR A 1 111 ? -5.539 -9.457 -0.360 1.00 53.19 111 THR A CA 1
ATOM 889 C C . THR A 1 111 ? -6.529 -10.187 -1.251 1.00 53.19 111 THR A C 1
ATOM 891 O O . THR A 1 111 ? -6.574 -11.407 -1.209 1.00 53.19 111 THR A O 1
ATOM 894 N N . ASP A 1 112 ? -7.328 -9.455 -2.021 1.00 52.19 112 ASP A N 1
ATOM 895 C CA . ASP A 1 112 ? -8.265 -10.013 -2.995 1.00 52.19 112 ASP A CA 1
ATOM 896 C C . ASP A 1 112 ? -8.021 -9.325 -4.333 1.00 52.19 112 ASP A C 1
ATOM 898 O O . ASP A 1 112 ? -8.010 -8.093 -4.412 1.00 52.19 112 ASP A O 1
ATOM 902 N N . ASN A 1 113 ? -7.791 -10.108 -5.387 1.00 55.62 113 ASN A N 1
ATOM 903 C CA . ASN A 1 113 ? -7.548 -9.555 -6.711 1.00 55.62 113 ASN A CA 1
ATOM 904 C C . ASN A 1 113 ? -8.852 -9.476 -7.513 1.00 55.62 113 ASN A C 1
ATOM 906 O O . ASN A 1 113 ? -9.456 -10.489 -7.856 1.00 55.62 113 ASN A O 1
ATOM 910 N N . SER A 1 114 ? -9.266 -8.268 -7.889 1.00 55.41 114 SER A N 1
ATOM 911 C CA . SER A 1 114 ? -10.388 -8.092 -8.811 1.00 55.41 114 SER A CA 1
ATOM 912 C C . SER A 1 114 ? -9.886 -8.215 -10.251 1.00 55.41 114 SER A C 1
ATOM 914 O O . SER A 1 114 ? -9.381 -7.264 -10.841 1.00 55.41 114 SER A O 1
ATOM 916 N N . THR A 1 115 ? -10.017 -9.395 -10.860 1.00 50.09 115 THR A N 1
ATOM 917 C CA . THR A 1 115 ? -9.739 -9.545 -12.296 1.00 50.09 115 THR A CA 1
ATOM 918 C C . THR A 1 115 ? -10.804 -8.811 -13.112 1.00 50.09 115 THR A C 1
ATOM 920 O O . THR A 1 115 ? -11.881 -9.348 -13.371 1.00 50.09 115 THR A O 1
ATOM 923 N N . CYS A 1 116 ? -10.514 -7.583 -13.544 1.00 39.19 116 CYS A N 1
ATOM 924 C CA . CYS A 1 116 ? -11.293 -6.904 -14.576 1.00 39.19 116 CYS A CA 1
ATOM 925 C C . CYS A 1 116 ? -10.748 -7.323 -15.950 1.00 39.19 116 CYS A C 1
ATOM 927 O O . CYS A 1 116 ? -9.694 -6.853 -16.379 1.00 39.19 116 CYS A O 1
ATOM 929 N N . GLN A 1 117 ? -11.424 -8.258 -16.626 1.00 38.91 117 GLN A N 1
ATOM 930 C CA . GLN A 1 117 ? -11.109 -8.576 -18.021 1.00 38.91 117 GLN A CA 1
ATOM 931 C C . GLN A 1 117 ? -11.494 -7.383 -18.908 1.00 38.91 117 GLN A C 1
ATOM 933 O O . GLN A 1 117 ? -12.559 -6.789 -18.744 1.00 38.91 117 GLN A O 1
ATOM 938 N N . SER A 1 118 ? -10.610 -7.018 -19.840 1.00 36.16 118 SER A N 1
ATOM 939 C CA . SER A 1 118 ? -10.883 -5.981 -20.837 1.00 36.16 118 SER A CA 1
ATOM 940 C C . SER A 1 118 ? -12.126 -6.359 -21.662 1.00 36.16 118 SER A C 1
ATOM 942 O O . SER A 1 118 ? -12.227 -7.512 -22.081 1.00 36.16 118 SER A O 1
ATOM 944 N N . PRO A 1 119 ? -13.060 -5.431 -21.948 1.00 39.06 119 PRO A N 1
ATOM 945 C CA . PRO A 1 119 ? -14.346 -5.745 -22.582 1.00 39.06 119 PRO A CA 1
ATOM 946 C C . PRO A 1 119 ? -14.245 -6.234 -24.039 1.00 39.06 119 PRO A C 1
ATOM 948 O O . PRO A 1 119 ? -15.272 -6.517 -24.652 1.00 39.06 119 PRO A O 1
ATOM 951 N N . TYR A 1 120 ? -13.042 -6.326 -24.613 1.00 44.06 120 TYR A N 1
ATOM 952 C CA . TYR A 1 120 ? -12.844 -6.806 -25.984 1.00 44.06 120 TYR A CA 1
ATOM 953 C C . TYR A 1 120 ? -12.965 -8.327 -26.134 1.00 44.06 120 TYR A C 1
ATOM 955 O O . TYR A 1 120 ? -13.189 -8.789 -27.248 1.00 44.06 120 TYR A O 1
ATOM 963 N N . ASP A 1 121 ? -12.903 -9.088 -25.041 1.00 42.38 121 ASP A N 1
ATOM 964 C CA . ASP A 1 121 ? -13.172 -10.524 -25.053 1.00 42.38 121 ASP A CA 1
ATOM 965 C C . ASP A 1 121 ? -14.450 -10.801 -24.259 1.00 42.38 121 ASP A C 1
ATOM 967 O O . ASP A 1 121 ? -14.492 -10.657 -23.041 1.00 42.38 121 ASP A O 1
ATOM 971 N N . GLY A 1 122 ? -15.522 -11.161 -24.971 1.00 42.12 122 GLY A N 1
ATOM 972 C CA . GLY A 1 122 ? -16.890 -11.315 -24.461 1.00 42.12 122 GLY A CA 1
ATOM 973 C C . GLY A 1 122 ? -17.110 -12.469 -23.477 1.00 42.12 122 GLY A C 1
ATOM 974 O O . GLY A 1 122 ? -17.962 -13.327 -23.710 1.00 42.12 122 GLY A O 1
ATOM 975 N N . ARG A 1 123 ? -16.381 -12.499 -22.361 1.00 43.31 123 ARG A N 1
ATOM 976 C CA . ARG A 1 123 ? -16.599 -13.423 -21.248 1.00 43.31 123 ARG A CA 1
ATOM 977 C C . ARG A 1 123 ? -16.768 -12.613 -19.962 1.00 43.31 123 ARG A C 1
ATOM 979 O O . ARG A 1 123 ? -15.988 -11.717 -19.671 1.00 43.31 123 ARG A O 1
ATOM 986 N N . GLY A 1 124 ? -17.870 -12.871 -19.262 1.00 37.59 124 GLY A N 1
ATOM 987 C CA . GLY A 1 124 ? -18.325 -12.070 -18.129 1.00 37.59 124 GLY A CA 1
ATOM 988 C C . GLY A 1 124 ? -17.324 -11.995 -16.976 1.00 37.59 124 GLY A C 1
ATOM 989 O O . GLY A 1 124 ? -16.544 -12.915 -16.736 1.00 37.59 124 GLY A O 1
ATOM 990 N N . SER A 1 125 ? -17.394 -10.887 -16.244 1.00 42.19 125 SER A N 1
A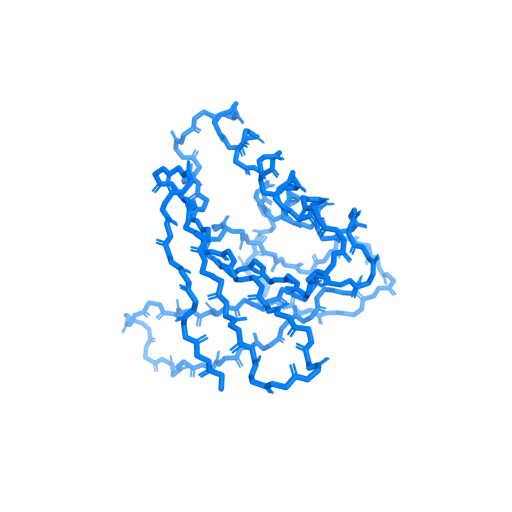TOM 991 C CA . SER A 1 125 ? -16.606 -10.618 -15.047 1.00 42.19 125 SER A CA 1
ATOM 992 C C . SER A 1 125 ? -16.974 -11.608 -13.938 1.00 42.19 125 SER A C 1
ATOM 994 O O . SER A 1 125 ? -18.065 -11.539 -13.373 1.00 42.19 125 SER A O 1
ATOM 996 N N . HIS A 1 126 ? -16.066 -12.521 -13.606 1.00 37.56 126 HIS A N 1
ATOM 997 C CA . HIS A 1 126 ? -16.147 -13.323 -12.389 1.00 37.56 126 HIS A CA 1
ATOM 998 C C . HIS A 1 126 ? -15.144 -12.766 -11.377 1.00 37.56 126 HIS A C 1
ATOM 1000 O O . HIS A 1 126 ? -13.955 -12.674 -11.672 1.00 37.56 126 HIS A O 1
ATOM 1006 N N . SER A 1 127 ? -15.631 -12.364 -10.200 1.00 36.03 127 SER A N 1
ATOM 1007 C CA . SER A 1 127 ? -14.767 -12.011 -9.071 1.00 36.03 127 SER A CA 1
ATOM 1008 C C . SER A 1 127 ? -14.103 -13.289 -8.568 1.00 36.03 127 SER A C 1
ATOM 1010 O O . SER A 1 127 ? -14.803 -14.250 -8.250 1.00 36.03 127 SER A O 1
ATOM 1012 N N . VAL A 1 128 ? -12.774 -13.312 -8.522 1.00 37.19 128 VAL A N 1
ATOM 1013 C CA . VAL A 1 128 ? -12.001 -14.383 -7.888 1.00 37.19 128 VAL A CA 1
ATOM 1014 C C . VAL A 1 128 ? -11.490 -13.843 -6.555 1.00 37.19 128 VAL A C 1
ATOM 1016 O O . VAL A 1 128 ? -10.667 -12.939 -6.523 1.00 37.19 128 VAL A O 1
ATOM 1019 N N . GLU A 1 129 ? -12.036 -14.338 -5.447 1.00 34.88 129 GLU A N 1
ATOM 1020 C CA . GLU A 1 129 ? -11.471 -14.092 -4.114 1.00 34.88 129 GLU A CA 1
ATOM 1021 C C . GLU A 1 129 ? -10.161 -14.882 -4.003 1.00 34.88 129 GLU A C 1
ATOM 1023 O O . GLU A 1 129 ? -10.098 -16.047 -4.409 1.00 34.88 129 GLU A O 1
ATOM 1028 N N . SER A 1 130 ? -9.094 -14.253 -3.514 1.00 40.22 130 SER A N 1
ATOM 1029 C CA . SER A 1 130 ? -7.757 -14.856 -3.516 1.00 40.22 130 SER A CA 1
ATOM 1030 C C . SER A 1 130 ? -7.002 -14.545 -2.231 1.00 40.22 130 SER A C 1
ATOM 1032 O O . SER A 1 130 ? -6.014 -13.823 -2.248 1.00 40.22 130 SER A O 1
ATOM 1034 N N . THR A 1 131 ? -7.435 -15.131 -1.119 1.00 36.09 131 THR A N 1
ATOM 1035 C CA . THR A 1 131 ? -6.809 -14.957 0.196 1.00 36.09 131 THR A CA 1
ATOM 1036 C C . THR A 1 131 ? -5.343 -15.409 0.217 1.00 36.09 131 THR A C 1
ATOM 1038 O O . THR A 1 131 ? -5.048 -16.602 0.146 1.00 36.09 131 THR A O 1
ATOM 1041 N N . ILE A 1 132 ? -4.413 -14.468 0.401 1.00 39.28 132 ILE A N 1
ATOM 1042 C CA . ILE A 1 132 ? -3.022 -14.759 0.789 1.00 39.28 132 ILE A CA 1
ATOM 1043 C C . ILE A 1 132 ? -2.966 -14.877 2.323 1.00 39.28 132 ILE A C 1
ATOM 1045 O O . ILE A 1 132 ? -3.168 -13.878 3.008 1.00 39.28 132 ILE A O 1
ATOM 1049 N N . MET A 1 133 ? -2.718 -16.082 2.861 1.00 38.06 133 MET A N 1
ATOM 1050 C CA . MET A 1 133 ? -2.531 -16.337 4.309 1.00 38.06 133 MET A CA 1
ATOM 1051 C C . MET A 1 133 ? -1.077 -16.221 4.781 1.00 38.06 133 MET A C 1
ATOM 1053 O O . MET A 1 133 ? -0.142 -16.727 4.122 1.00 38.06 133 MET A O 1
#

Secondary structure (DSSP, 8-state):
-EEEEEEEEETTEEEEEEEPSSSSPPEEEEEEEPPPTTS-HHHHHHHHHHHHHHHHS-TTSEEEEEEE--------S-TTS---S-TT----HHHHHHHHHHHTTTTS----------TTS------------

Foldseek 3Di:
DAFPDKDAPDPFKIWTWADDPDPDFIEIEIEGEADDPVDDPVSNVVRLVVVLVVLVPDPRHQYAYHYHQVFQDADDPDPPDDDDDDPPRDGDPSVVSVLVSPVVRPPRYFDFDQDDDDPPDPDDGDGDGDGDD

Sequence (133 aa):
MNIGSSEHLTTRIGRLRLQRCGSAPALTVFVAYAPTSSYDEDEVGAFYMYSEKLYREDHIFDKVIIGDFNAKIGPRRTPEELHIGTYDLQWNEQGDMLSSLSWRQKPSMVTDNSTCQSPYDGRGSHSVESTIM